Protein AF-T1B853-F1 (afdb_monomer_lite)

Structure (mmCIF, N/CA/C/O backbone):
data_AF-T1B853-F1
#
_entry.id   AF-T1B853-F1
#
loop_
_atom_site.group_PDB
_atom_site.id
_atom_site.type_symbol
_atom_site.label_atom_id
_atom_site.label_alt_id
_atom_site.label_comp_id
_atom_site.label_asym_id
_atom_site.label_entity_id
_atom_site.label_seq_id
_atom_site.pdbx_PDB_ins_code
_atom_site.Cartn_x
_atom_site.Cartn_y
_atom_site.Cartn_z
_atom_site.occupancy
_atom_site.B_iso_or_equiv
_atom_site.auth_seq_id
_atom_site.auth_comp_id
_atom_site.auth_asym_id
_atom_site.auth_atom_id
_atom_site.pdbx_PDB_model_num
ATOM 1 N N . MET A 1 1 ? -9.183 -13.934 27.604 1.00 48.56 1 MET A N 1
ATOM 2 C CA . MET A 1 1 ? -9.547 -12.765 26.771 1.00 48.56 1 MET A CA 1
ATOM 3 C C . MET A 1 1 ? -9.227 -11.512 27.561 1.00 48.56 1 MET A C 1
ATOM 5 O O . MET A 1 1 ? -9.842 -11.301 28.592 1.00 48.56 1 MET A O 1
ATOM 9 N N . ASN A 1 2 ? -8.220 -10.750 27.135 1.00 61.06 2 ASN A N 1
ATOM 10 C CA . ASN A 1 2 ? -7.788 -9.529 27.817 1.00 61.06 2 ASN A CA 1
ATOM 11 C C . ASN A 1 2 ? -8.451 -8.321 27.129 1.00 61.06 2 ASN A C 1
ATOM 13 O O . ASN A 1 2 ? -8.501 -8.289 25.899 1.00 61.06 2 ASN A O 1
ATOM 17 N N . ALA A 1 3 ? -8.981 -7.361 27.891 1.00 71.12 3 ALA A N 1
ATOM 18 C CA . ALA A 1 3 ? -9.712 -6.196 27.359 1.00 71.12 3 ALA A CA 1
ATOM 19 C C . ALA A 1 3 ? -8.814 -5.211 26.579 1.00 71.12 3 ALA A C 1
ATOM 21 O O . ALA A 1 3 ? -9.296 -4.339 25.854 1.00 71.12 3 ALA A O 1
ATOM 22 N N . VAL A 1 4 ? -7.498 -5.372 26.709 1.00 69.56 4 VAL A N 1
ATOM 23 C CA . VAL A 1 4 ? -6.486 -4.555 26.043 1.00 69.56 4 VAL A CA 1
ATOM 24 C C . VAL A 1 4 ? -6.562 -4.745 24.520 1.00 69.56 4 VAL A C 1
ATOM 26 O O . VAL A 1 4 ? -6.535 -5.867 24.012 1.00 69.56 4 VAL A O 1
ATOM 29 N N . GLY A 1 5 ? -6.666 -3.633 23.786 1.00 72.81 5 GLY A N 1
ATOM 30 C CA . GLY A 1 5 ? -6.620 -3.592 22.319 1.00 72.81 5 GLY A CA 1
ATOM 31 C C . GLY A 1 5 ? -7.967 -3.693 21.592 1.00 72.81 5 GLY A C 1
ATOM 32 O O . GLY A 1 5 ? -7.989 -3.591 20.369 1.00 72.81 5 GLY A O 1
ATOM 33 N N . GLN A 1 6 ? -9.103 -3.856 22.284 1.00 79.62 6 GLN A N 1
ATOM 34 C CA . GLN A 1 6 ? -10.415 -3.889 21.612 1.00 79.62 6 GLN A CA 1
ATOM 35 C C . GLN A 1 6 ? -10.807 -2.565 20.924 1.00 79.62 6 GLN A C 1
ATOM 37 O O . GLN A 1 6 ? -11.192 -2.617 19.753 1.00 79.62 6 GLN A O 1
ATOM 42 N N . PRO A 1 7 ? -10.670 -1.383 21.567 1.00 87.31 7 PRO A N 1
ATOM 43 C CA . PRO A 1 7 ? -10.973 -0.110 20.906 1.00 87.31 7 PRO A CA 1
ATOM 44 C C . PRO A 1 7 ? -10.060 0.160 19.704 1.00 87.31 7 PRO A C 1
ATOM 46 O O . PRO A 1 7 ? -10.496 0.689 18.680 1.00 87.31 7 PRO A O 1
ATOM 49 N N . GLU A 1 8 ? -8.797 -0.256 19.803 1.00 90.50 8 GLU A N 1
ATOM 50 C CA . GLU A 1 8 ? -7.825 -0.089 18.729 1.00 90.50 8 GLU A CA 1
ATOM 51 C C . GLU A 1 8 ? -8.113 -1.016 17.549 1.00 90.50 8 GLU A C 1
ATOM 53 O O . GLU A 1 8 ? -8.151 -0.544 16.417 1.00 90.50 8 GLU A O 1
ATOM 58 N N . ARG A 1 9 ? -8.446 -2.294 17.789 1.00 87.62 9 ARG A N 1
ATOM 59 C CA . ARG A 1 9 ? -8.894 -3.208 16.722 1.00 87.62 9 ARG A CA 1
ATOM 60 C C . ARG A 1 9 ? -10.133 -2.686 16.005 1.00 87.62 9 ARG A C 1
ATOM 62 O O . ARG A 1 9 ? -10.181 -2.716 14.779 1.00 87.62 9 ARG A O 1
ATOM 69 N N . LEU A 1 10 ? -11.115 -2.163 16.743 1.00 91.12 10 LEU A N 1
ATOM 70 C CA . LEU A 1 10 ? -12.309 -1.573 16.132 1.00 91.12 10 LEU A CA 1
ATOM 71 C C . LEU A 1 10 ? -11.949 -0.381 15.234 1.00 91.12 10 LEU A C 1
ATOM 73 O O . LEU A 1 10 ? -12.501 -0.224 14.146 1.00 91.12 10 LEU A O 1
ATOM 77 N N . THR A 1 11 ? -11.000 0.443 15.673 1.00 94.00 11 THR A N 1
ATOM 78 C CA . THR A 1 11 ? -10.497 1.577 14.892 1.00 94.00 11 THR A CA 1
ATOM 79 C C . THR A 1 11 ? -9.748 1.101 13.648 1.00 94.00 11 THR A C 1
ATOM 81 O O . THR A 1 11 ? -10.039 1.573 12.552 1.00 94.00 11 THR A O 1
ATOM 84 N N . GLN A 1 12 ? -8.866 0.106 13.781 1.00 92.25 12 GLN A N 1
ATOM 85 C CA . GLN A 1 12 ? -8.165 -0.519 12.657 1.00 92.25 12 GLN A CA 1
ATOM 86 C C . GLN A 1 12 ? -9.150 -1.089 11.625 1.00 92.25 12 GLN A C 1
ATOM 88 O O . GLN A 1 12 ? -8.968 -0.870 10.432 1.00 92.25 12 GLN A O 1
ATOM 93 N N . HIS A 1 13 ? -10.239 -1.735 12.058 1.00 93.19 13 HIS A N 1
ATOM 94 C CA . HIS A 1 13 ? -11.280 -2.243 11.154 1.00 93.19 13 HIS A CA 1
ATOM 95 C C . HIS A 1 13 ? -11.979 -1.120 10.376 1.00 93.19 13 HIS A C 1
ATOM 97 O O . HIS A 1 13 ? -12.204 -1.251 9.176 1.00 93.19 13 HIS A O 1
ATOM 103 N N . ARG A 1 14 ? -12.294 0.003 11.034 1.00 95.56 14 ARG A N 1
ATOM 104 C CA . ARG A 1 14 ? -12.905 1.169 10.370 1.00 95.56 14 ARG A CA 1
ATOM 105 C C . ARG A 1 14 ? -11.965 1.797 9.344 1.00 95.56 14 ARG A C 1
ATOM 107 O O . ARG A 1 14 ? -12.406 2.158 8.258 1.00 95.56 14 ARG A O 1
ATOM 114 N N . VAL A 1 15 ? -10.677 1.900 9.675 1.00 95.31 15 VAL A N 1
ATOM 115 C CA . VAL A 1 15 ? -9.651 2.384 8.742 1.00 95.31 15 VAL A CA 1
ATOM 116 C C . VAL A 1 15 ? -9.535 1.436 7.547 1.00 95.31 15 VAL A C 1
ATOM 118 O O . VAL A 1 15 ? -9.548 1.900 6.411 1.00 95.31 15 VAL A O 1
ATOM 121 N N . LEU A 1 16 ? -9.499 0.118 7.770 1.00 94.94 16 LEU A N 1
ATOM 122 C CA . LEU A 1 16 ? -9.462 -0.863 6.681 1.00 94.94 16 LEU A CA 1
ATOM 123 C C . LEU A 1 16 ? -10.664 -0.727 5.740 1.00 94.94 16 LEU A C 1
ATOM 125 O O . LEU A 1 16 ? -10.458 -0.652 4.531 1.00 94.94 16 LEU A O 1
ATOM 129 N N . ALA A 1 17 ? -11.881 -0.627 6.280 1.00 96.25 17 ALA A N 1
ATOM 130 C CA . ALA A 1 17 ? -13.093 -0.440 5.482 1.00 96.25 17 ALA A CA 1
ATOM 131 C C . ALA A 1 17 ? -13.038 0.852 4.648 1.00 96.25 17 ALA A C 1
ATOM 133 O O . ALA A 1 17 ? -13.298 0.827 3.450 1.00 96.25 17 ALA A O 1
ATOM 134 N N . LEU A 1 18 ? -12.605 1.975 5.237 1.00 97.25 18 LEU A N 1
ATOM 135 C CA . LEU A 1 18 ? -12.446 3.234 4.501 1.00 97.25 18 LEU A CA 1
ATOM 136 C C . LEU A 1 18 ? -11.484 3.085 3.312 1.00 97.25 18 LEU A C 1
ATOM 138 O O . LEU A 1 18 ? -11.794 3.508 2.200 1.00 97.25 18 LEU A O 1
ATOM 142 N N . PHE A 1 19 ? -10.309 2.496 3.532 1.00 97.25 19 PHE A N 1
ATOM 143 C CA . PHE A 1 19 ? -9.318 2.361 2.467 1.00 97.25 19 PHE A CA 1
ATOM 144 C C . PHE A 1 19 ? -9.758 1.368 1.388 1.00 97.25 19 PHE A C 1
ATOM 146 O O . PHE A 1 19 ? -9.572 1.646 0.205 1.00 97.25 19 PHE A O 1
ATOM 153 N N . CYS A 1 20 ? -10.346 0.235 1.766 1.00 96.88 20 CYS A N 1
ATOM 154 C CA . CYS A 1 20 ? -10.664 -0.831 0.817 1.00 96.88 20 CYS A CA 1
ATOM 155 C C . CYS A 1 20 ? -11.994 -0.596 0.108 1.00 96.88 20 CYS A C 1
ATOM 157 O O . CYS A 1 20 ? -12.039 -0.597 -1.121 1.00 96.88 20 CYS A O 1
ATOM 159 N N . ASP A 1 21 ? -13.052 -0.343 0.874 1.00 97.06 21 ASP A N 1
ATOM 160 C CA . ASP A 1 21 ? -14.420 -0.329 0.359 1.00 97.06 21 ASP A CA 1
ATOM 161 C C . ASP A 1 21 ? -14.756 1.024 -0.274 1.00 97.06 21 ASP A C 1
ATOM 163 O O . ASP A 1 21 ? -15.450 1.081 -1.288 1.00 97.06 21 ASP A O 1
ATOM 167 N N . THR A 1 22 ? -14.229 2.120 0.287 1.00 97.44 22 THR A N 1
ATOM 168 C CA . THR A 1 22 ? -14.519 3.477 -0.203 1.00 97.44 22 THR A CA 1
ATOM 169 C C . THR A 1 22 ? 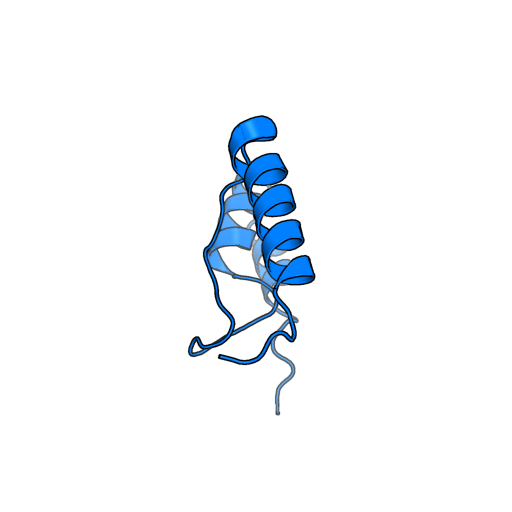-13.465 3.980 -1.182 1.00 97.44 22 THR A C 1
ATOM 171 O O . THR A 1 22 ? -13.801 4.530 -2.228 1.00 97.44 22 THR A O 1
ATOM 174 N N . LEU A 1 23 ? -12.181 3.831 -0.848 1.00 97.69 23 LEU A N 1
ATOM 175 C CA . LEU A 1 23 ? -11.088 4.389 -1.652 1.00 97.69 23 LEU A CA 1
ATOM 176 C C . LEU A 1 23 ? -10.511 3.394 -2.674 1.00 97.69 23 LEU A C 1
ATOM 178 O O . LEU A 1 23 ? -9.667 3.776 -3.486 1.00 97.69 23 LEU A O 1
ATOM 182 N N . GLY A 1 24 ? -10.952 2.132 -2.653 1.00 95.81 24 GLY A N 1
ATOM 183 C CA . GLY A 1 24 ? -10.548 1.112 -3.623 1.00 95.81 24 GLY A CA 1
ATOM 184 C C . GLY A 1 24 ? -9.100 0.637 -3.475 1.00 95.81 24 GLY A C 1
ATOM 185 O O . GLY A 1 24 ? -8.513 0.126 -4.433 1.00 95.81 24 GLY A O 1
ATOM 186 N N . TYR A 1 25 ? -8.486 0.813 -2.301 1.00 95.62 25 TYR A N 1
ATOM 187 C CA . TYR A 1 25 ? -7.164 0.259 -2.031 1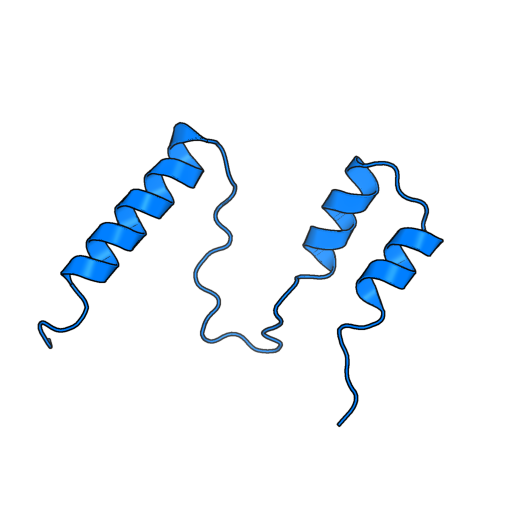.00 95.62 25 TYR A CA 1
ATOM 188 C C . TYR A 1 25 ? -7.242 -1.256 -1.879 1.00 95.62 25 TYR A C 1
ATOM 190 O O . TYR A 1 25 ? -8.155 -1.819 -1.282 1.00 95.62 25 TYR A O 1
ATOM 198 N N . ARG A 1 26 ? -6.215 -1.939 -2.381 1.00 93.00 26 ARG A N 1
ATOM 199 C CA . ARG A 1 26 ? -6.066 -3.376 -2.180 1.00 93.00 26 ARG A CA 1
ATOM 200 C C . ARG A 1 26 ? -5.532 -3.648 -0.776 1.00 93.00 26 ARG A C 1
ATOM 202 O O . ARG A 1 26 ? -4.390 -3.297 -0.482 1.00 93.00 26 ARG A O 1
ATOM 209 N N . TYR A 1 27 ? -6.304 -4.355 0.043 1.00 92.00 27 TYR A N 1
ATOM 210 C CA . TYR A 1 27 ? -5.790 -4.931 1.282 1.00 92.00 27 TYR A CA 1
ATOM 211 C C . TYR A 1 27 ? -4.805 -6.068 0.985 1.00 92.00 27 TYR A C 1
ATOM 213 O O . TYR A 1 27 ? -5.090 -6.955 0.178 1.00 92.00 27 TYR A O 1
ATOM 221 N N . LEU A 1 28 ? -3.636 -6.039 1.628 1.00 88.94 28 LEU A N 1
ATOM 222 C CA . LEU A 1 28 ? -2.577 -7.039 1.439 1.00 88.94 28 LEU A CA 1
ATOM 223 C C . LEU A 1 28 ? -2.613 -8.170 2.480 1.00 88.94 28 LEU A C 1
ATOM 225 O O . LEU A 1 28 ? -1.910 -9.165 2.320 1.00 88.94 28 LEU A O 1
ATOM 229 N N . GLY A 1 29 ? -3.470 -8.057 3.498 1.00 87.75 29 GLY A N 1
ATOM 230 C CA . GLY A 1 29 ? -3.556 -9.009 4.604 1.00 87.75 29 GLY A CA 1
ATOM 231 C C . GLY A 1 29 ? -2.728 -8.592 5.822 1.00 8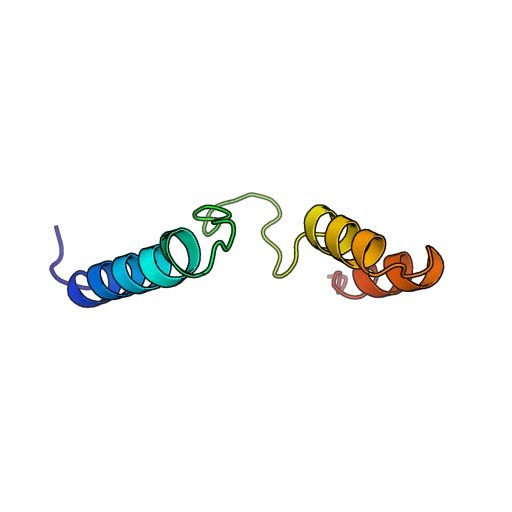7.75 29 GLY A C 1
ATOM 232 O O . GLY A 1 29 ? -2.128 -7.518 5.859 1.00 87.75 29 GLY A O 1
ATOM 233 N N . ASN A 1 30 ? -2.722 -9.452 6.840 1.00 84.56 30 ASN A N 1
ATOM 234 C CA . ASN A 1 30 ? -1.872 -9.310 8.019 1.00 84.56 30 ASN A CA 1
ATOM 235 C C . ASN A 1 30 ? -0.541 -10.038 7.781 1.00 84.56 30 ASN A C 1
ATOM 237 O O . ASN A 1 30 ? -0.533 -11.246 7.556 1.00 84.56 30 ASN 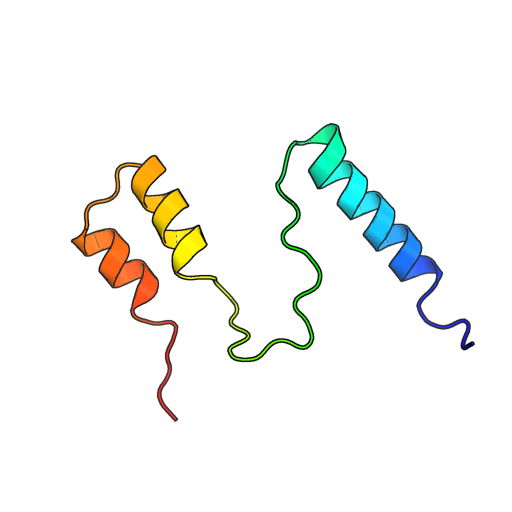A O 1
ATOM 241 N N . TRP A 1 31 ? 0.569 -9.301 7.825 1.00 85.31 31 TRP A N 1
ATOM 242 C CA . TRP A 1 31 ? 1.916 -9.795 7.514 1.00 85.31 31 TRP A CA 1
ATOM 243 C C . TRP A 1 31 ? 2.867 -9.807 8.715 1.00 85.31 31 TRP A C 1
ATOM 245 O O . TRP A 1 31 ? 4.076 -9.915 8.527 1.00 85.31 31 TRP A O 1
ATOM 255 N N . ILE A 1 32 ? 2.338 -9.699 9.938 1.00 79.50 32 ILE A N 1
ATOM 256 C CA . ILE A 1 32 ? 3.148 -9.612 11.163 1.00 79.50 32 ILE A CA 1
ATOM 257 C C . ILE A 1 32 ? 4.077 -10.833 11.325 1.00 79.50 32 ILE A C 1
ATOM 259 O O . ILE A 1 32 ? 5.246 -10.649 11.650 1.00 79.50 32 ILE A O 1
ATOM 263 N N . ASP A 1 33 ? 3.611 -12.044 10.995 1.00 79.62 33 ASP A N 1
ATOM 264 C CA . ASP A 1 33 ? 4.316 -13.301 11.311 1.00 79.62 33 ASP A CA 1
ATOM 265 C C . ASP A 1 33 ? 4.815 -14.094 10.082 1.00 79.62 33 ASP A C 1
ATOM 267 O O . ASP A 1 33 ? 4.784 -15.326 10.070 1.00 79.62 33 ASP A O 1
ATOM 271 N N . ARG A 1 34 ? 5.272 -13.429 9.010 1.00 81.19 34 ARG A N 1
ATOM 272 C CA . ARG A 1 34 ? 5.742 -14.128 7.791 1.00 81.19 34 ARG A CA 1
ATOM 273 C C . ARG A 1 34 ? 7.266 -14.232 7.682 1.00 81.19 34 ARG A C 1
ATOM 275 O O . ARG A 1 34 ? 8.004 -13.317 8.043 1.00 81.19 34 ARG A O 1
ATOM 282 N N . ALA A 1 35 ? 7.736 -15.321 7.080 1.00 78.94 35 ALA A N 1
ATOM 283 C CA . ALA A 1 35 ? 9.135 -15.464 6.691 1.00 78.94 35 ALA A CA 1
ATOM 284 C C . ALA A 1 35 ? 9.509 -14.431 5.611 1.00 78.94 35 ALA A C 1
ATOM 286 O O . ALA A 1 35 ? 8.756 -14.225 4.660 1.00 78.94 35 ALA A O 1
ATOM 287 N N . GLY A 1 36 ? 10.671 -13.786 5.758 1.00 77.31 36 GLY A N 1
ATOM 288 C CA . GLY A 1 36 ? 11.123 -12.743 4.829 1.00 77.31 36 GLY A CA 1
ATOM 289 C C . GLY A 1 36 ? 10.337 -11.433 4.936 1.00 77.31 36 GLY A C 1
ATOM 290 O O . GLY A 1 36 ? 10.237 -10.710 3.948 1.00 77.31 36 GLY A O 1
ATOM 291 N N . ASN A 1 37 ? 9.759 -11.135 6.107 1.00 79.50 37 ASN A N 1
ATOM 292 C CA . ASN A 1 37 ? 9.047 -9.883 6.326 1.00 79.50 37 ASN A CA 1
ATOM 293 C C . ASN A 1 37 ? 9.981 -8.686 6.108 1.00 79.50 37 ASN A C 1
ATOM 295 O O . ASN A 1 37 ? 10.981 -8.533 6.807 1.00 79.50 37 ASN A O 1
ATOM 299 N N . ASN A 1 38 ? 9.643 -7.850 5.134 1.00 79.81 38 ASN A N 1
ATOM 300 C CA . ASN A 1 38 ? 10.375 -6.638 4.816 1.00 79.81 38 ASN A CA 1
ATOM 301 C C . ASN A 1 38 ? 9.406 -5.454 4.738 1.00 79.81 38 ASN A C 1
ATOM 303 O O . ASN A 1 38 ? 8.194 -5.632 4.594 1.00 79.81 38 ASN A O 1
ATOM 307 N N . ASN A 1 39 ? 9.946 -4.242 4.821 1.00 81.12 39 ASN A N 1
ATOM 308 C CA . ASN A 1 39 ? 9.154 -3.014 4.797 1.00 81.12 39 ASN A CA 1
ATOM 309 C C . ASN A 1 39 ? 8.513 -2.756 3.426 1.00 81.12 39 ASN A C 1
ATOM 311 O O . ASN A 1 39 ? 7.483 -2.086 3.345 1.00 81.12 39 ASN A O 1
ATOM 315 N N . VAL A 1 40 ? 9.112 -3.270 2.3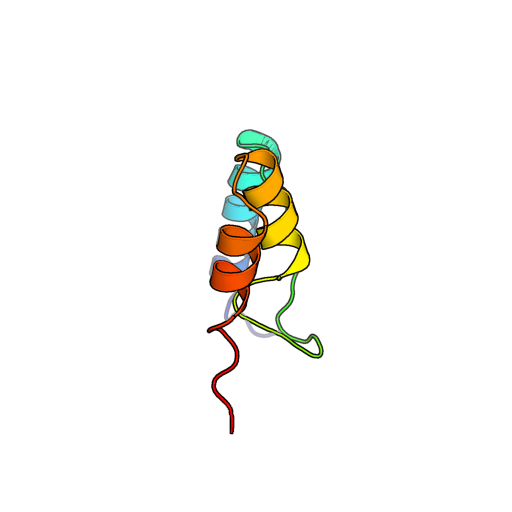46 1.00 83.88 40 VAL A N 1
ATOM 316 C CA . VAL A 1 40 ? 8.588 -3.150 0.984 1.00 83.88 40 VAL A CA 1
ATOM 317 C C . VAL A 1 40 ? 8.660 -4.490 0.263 1.00 83.88 40 VAL A C 1
ATOM 319 O O . VAL A 1 40 ? 9.666 -5.192 0.311 1.00 83.88 40 VAL A O 1
ATOM 322 N N . GLU A 1 41 ? 7.592 -4.802 -0.469 1.00 87.81 41 GLU A N 1
ATOM 323 C CA . GLU A 1 41 ? 7.545 -5.964 -1.348 1.00 87.81 41 GLU A CA 1
ATOM 324 C C . GLU A 1 41 ? 8.101 -5.638 -2.724 1.00 87.81 41 GLU A C 1
ATOM 326 O O . GLU A 1 41 ? 7.493 -4.878 -3.488 1.00 87.81 41 GLU A O 1
ATOM 331 N N . ASP A 1 42 ? 9.194 -6.299 -3.088 1.00 88.75 42 ASP A N 1
ATOM 332 C CA . ASP A 1 42 ? 9.836 -6.127 -4.390 1.00 88.75 42 ASP A CA 1
ATOM 333 C C . ASP A 1 42 ? 8.863 -6.327 -5.556 1.00 88.75 42 ASP A C 1
ATOM 335 O O . ASP A 1 42 ? 8.870 -5.553 -6.517 1.00 88.75 42 ASP A O 1
ATOM 339 N N . SER A 1 43 ? 7.993 -7.337 -5.484 1.00 90.06 43 SER A N 1
ATOM 340 C CA . SER A 1 43 ? 7.037 -7.647 -6.553 1.00 90.06 43 SER A CA 1
ATOM 341 C C . SER A 1 43 ? 5.992 -6.540 -6.737 1.00 90.06 43 SER A C 1
ATOM 343 O O . SER A 1 43 ? 5.737 -6.114 -7.868 1.00 90.06 43 SER A O 1
ATOM 345 N N . LEU A 1 44 ? 5.435 -6.014 -5.641 1.00 92.19 44 LEU A N 1
ATOM 346 C CA . LEU A 1 44 ? 4.450 -4.931 -5.679 1.00 92.19 44 LEU A CA 1
ATOM 347 C C . LEU A 1 44 ? 5.087 -3.606 -6.109 1.00 92.19 44 LEU A C 1
ATOM 349 O O . LEU A 1 44 ? 4.528 -2.916 -6.965 1.00 92.19 44 LEU A O 1
ATOM 353 N N . LEU A 1 45 ? 6.270 -3.279 -5.574 1.00 92.81 45 LEU A N 1
ATOM 354 C CA . LEU A 1 45 ? 7.028 -2.084 -5.953 1.00 92.81 45 LEU A CA 1
ATOM 355 C C . LEU A 1 45 ? 7.328 -2.089 -7.455 1.00 92.81 45 LEU A C 1
ATOM 357 O O . LEU A 1 45 ? 7.136 -1.092 -8.148 1.00 92.81 45 LEU A O 1
ATOM 361 N N . THR A 1 46 ? 7.725 -3.241 -7.982 1.00 94.44 46 THR A N 1
ATOM 362 C CA . THR A 1 46 ? 8.007 -3.421 -9.409 1.00 94.44 46 THR A CA 1
ATOM 363 C C . THR A 1 46 ? 6.800 -3.174 -10.277 1.00 94.44 46 THR A C 1
ATOM 365 O O . THR A 1 46 ? 6.881 -2.380 -11.212 1.00 94.44 46 THR A O 1
ATOM 368 N N . ALA A 1 47 ? 5.691 -3.855 -9.985 1.00 95.00 47 ALA A N 1
ATOM 369 C CA . ALA A 1 47 ? 4.476 -3.729 -10.775 1.00 95.00 47 ALA A CA 1
ATOM 370 C C . ALA A 1 47 ? 3.982 -2.274 -10.776 1.00 95.00 47 ALA A C 1
ATOM 372 O O . ALA A 1 47 ? 3.542 -1.750 -11.803 1.00 95.00 47 ALA A O 1
ATOM 373 N N . TRP A 1 48 ? 4.109 -1.588 -9.635 1.00 94.94 48 TRP A N 1
ATOM 374 C CA . TRP A 1 48 ? 3.788 -0.171 -9.526 1.00 94.94 48 TRP A CA 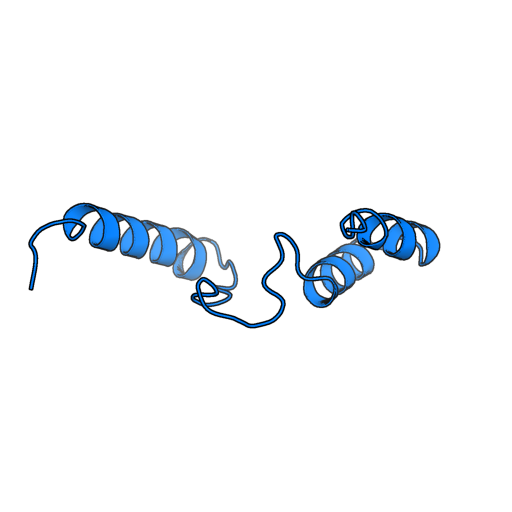1
ATOM 375 C C . TRP A 1 48 ? 4.713 0.711 -10.380 1.00 94.94 48 TRP A C 1
ATOM 377 O O . TRP A 1 48 ? 4.214 1.525 -11.160 1.00 94.94 48 TRP A O 1
ATOM 387 N N . LEU A 1 49 ? 6.036 0.524 -10.299 1.00 96.38 49 LEU A N 1
ATOM 388 C CA . LEU A 1 49 ? 7.011 1.306 -11.070 1.00 96.38 49 LEU A CA 1
ATOM 389 C C . LEU A 1 49 ? 6.891 1.068 -12.585 1.00 96.38 49 LEU A C 1
ATOM 391 O O . LEU A 1 49 ? 6.972 2.013 -13.371 1.00 96.38 49 LEU A O 1
ATOM 395 N N . GLN A 1 50 ? 6.630 -0.171 -13.007 1.00 97.00 50 GLN A N 1
ATOM 396 C CA . GLN A 1 50 ? 6.373 -0.510 -14.410 1.00 97.00 50 GLN A CA 1
ATOM 397 C C . GLN A 1 50 ? 5.137 0.219 -14.944 1.00 97.00 50 GLN A C 1
ATOM 399 O O . GLN A 1 50 ? 5.183 0.822 -16.017 1.00 97.00 50 GLN A O 1
ATOM 404 N N . ARG A 1 51 ? 4.043 0.241 -14.171 1.00 96.75 51 ARG A N 1
ATOM 405 C CA . ARG A 1 51 ? 2.821 0.980 -14.530 1.00 96.75 51 ARG A CA 1
ATOM 406 C C . ARG A 1 51 ? 3.054 2.490 -14.627 1.00 96.75 51 ARG A C 1
ATOM 408 O O . ARG A 1 51 ? 2.380 3.164 -15.400 1.00 96.75 51 ARG A O 1
ATOM 415 N N . ARG A 1 52 ? 4.032 3.012 -13.885 1.00 97.19 52 ARG A N 1
ATOM 416 C CA . ARG A 1 52 ? 4.502 4.405 -13.948 1.00 97.19 52 ARG A CA 1
ATOM 417 C C . ARG A 1 52 ? 5.524 4.669 -15.066 1.00 97.19 52 ARG A C 1
ATOM 419 O O . ARG A 1 52 ? 5.976 5.800 -15.182 1.00 97.19 52 ARG A O 1
ATOM 426 N N . ARG A 1 53 ? 5.837 3.675 -15.911 1.00 97.62 53 ARG A N 1
ATOM 427 C CA . ARG A 1 53 ? 6.772 3.769 -17.053 1.00 97.62 53 ARG A CA 1
ATOM 428 C C . ARG A 1 53 ? 8.234 4.032 -16.659 1.00 97.62 53 ARG A C 1
ATOM 430 O O . ARG A 1 53 ? 8.989 4.586 -17.453 1.00 97.62 53 ARG A O 1
ATOM 437 N N . HIS A 1 54 ? 8.653 3.614 -15.464 1.00 97.56 54 HIS A N 1
ATOM 438 C CA . HIS A 1 54 ? 10.068 3.669 -15.090 1.00 97.56 54 HIS A CA 1
ATOM 439 C C . HIS A 1 54 ? 10.921 2.704 -15.920 1.00 97.56 54 HIS A C 1
ATOM 441 O O . HIS A 1 54 ? 10.462 1.629 -16.316 1.00 97.56 54 HIS A O 1
ATOM 447 N N . SER A 1 55 ? 12.182 3.077 -16.152 1.00 97.19 55 SER A N 1
ATOM 448 C CA . SER A 1 55 ? 13.137 2.219 -16.857 1.00 97.19 55 SER A CA 1
ATOM 449 C C . SER A 1 55 ? 13.558 1.026 -15.997 1.00 97.19 55 SER A C 1
ATOM 451 O O . SER A 1 55 ? 13.507 1.071 -14.766 1.00 97.19 55 SER A O 1
ATOM 453 N N . ALA A 1 56 ? 14.039 -0.042 -16.639 1.00 94.44 56 ALA A N 1
ATOM 454 C CA . ALA A 1 56 ? 14.555 -1.212 -15.929 1.00 94.44 56 ALA A CA 1
ATOM 455 C C . ALA A 1 56 ? 15.676 -0.847 -14.935 1.00 94.44 56 ALA A C 1
ATOM 457 O O . ALA A 1 56 ? 15.698 -1.370 -13.825 1.00 94.44 56 ALA A O 1
ATOM 458 N N . ALA A 1 57 ? 16.547 0.106 -15.290 1.00 94.88 57 ALA A N 1
ATOM 459 C CA . ALA A 1 57 ? 17.611 0.593 -14.412 1.00 94.88 57 ALA A CA 1
ATOM 460 C C . ALA A 1 57 ? 17.067 1.327 -13.172 1.00 94.88 57 ALA A C 1
ATOM 462 O O . ALA A 1 57 ? 17.553 1.118 -12.064 1.00 94.88 57 ALA A O 1
ATOM 463 N N . GLN A 1 58 ? 16.025 2.149 -13.330 1.00 94.38 58 GLN A N 1
ATOM 464 C CA . GLN A 1 58 ? 15.371 2.818 -12.199 1.00 94.38 58 GLN A CA 1
ATOM 465 C C . GLN A 1 58 ? 14.678 1.813 -11.273 1.00 94.38 58 GLN A C 1
ATOM 467 O O . GLN A 1 58 ? 14.787 1.926 -10.055 1.00 94.38 58 GLN A O 1
ATOM 472 N N . ILE A 1 59 ? 14.003 0.812 -11.846 1.00 94.19 59 ILE A N 1
ATOM 473 C CA . ILE A 1 59 ? 13.358 -0.263 -11.082 1.00 94.19 59 ILE A CA 1
ATOM 474 C C . ILE A 1 59 ? 14.400 -1.063 -10.299 1.00 94.19 59 ILE A C 1
ATOM 476 O O . ILE A 1 59 ? 14.197 -1.333 -9.119 1.00 94.19 59 ILE A O 1
ATOM 480 N N . TRP A 1 60 ? 15.520 -1.410 -10.934 1.00 90.31 60 TRP A N 1
ATOM 481 C CA . TRP A 1 60 ? 16.628 -2.108 -10.288 1.00 90.31 60 TRP A CA 1
ATOM 482 C C . TRP A 1 60 ? 17.169 -1.325 -9.087 1.00 90.31 60 TRP A C 1
ATOM 484 O O . TRP A 1 60 ? 17.205 -1.847 -7.973 1.00 90.31 60 TRP A O 1
ATOM 494 N N . ASN A 1 61 ? 17.494 -0.047 -9.286 1.00 91.06 61 ASN A N 1
ATOM 495 C CA . ASN A 1 61 ? 18.028 0.808 -8.228 1.00 91.06 61 ASN A CA 1
ATOM 496 C C . ASN A 1 61 ? 17.038 1.009 -7.073 1.00 91.06 61 ASN A C 1
ATOM 498 O O . ASN A 1 61 ? 17.460 1.087 -5.926 1.00 91.06 61 ASN A O 1
ATOM 502 N N . ALA A 1 62 ? 15.731 1.057 -7.347 1.00 87.44 62 ALA A N 1
ATOM 503 C CA . ALA A 1 62 ? 14.708 1.195 -6.310 1.00 87.44 62 ALA A CA 1
ATOM 504 C C . ALA A 1 62 ? 14.592 -0.044 -5.402 1.00 87.44 62 ALA A C 1
ATOM 506 O O . ALA A 1 62 ? 14.220 0.094 -4.238 1.00 87.44 62 ALA A O 1
ATOM 507 N N . ARG A 1 63 ? 14.921 -1.242 -5.908 1.00 83.06 63 ARG A N 1
ATOM 508 C CA . ARG A 1 63 ? 14.965 -2.480 -5.107 1.00 83.06 63 ARG A CA 1
ATOM 509 C C . ARG A 1 63 ? 16.294 -2.668 -4.366 1.00 83.06 63 ARG A C 1
ATOM 511 O O . ARG A 1 63 ? 16.340 -3.336 -3.338 1.00 83.06 63 ARG A O 1
ATOM 518 N N . ALA A 1 64 ? 17.383 -2.110 -4.895 1.00 68.38 64 ALA A N 1
ATOM 519 C CA . ALA A 1 64 ? 18.741 -2.474 -4.498 1.00 68.38 64 ALA A CA 1
ATOM 520 C C . ALA A 1 64 ? 19.153 -2.127 -3.042 1.00 68.38 64 ALA A C 1
ATOM 522 O O . ALA A 1 64 ? 19.898 -2.926 -2.476 1.00 68.38 64 ALA A O 1
ATOM 523 N N . PRO A 1 65 ? 18.707 -1.033 -2.378 1.00 58.91 65 PRO A N 1
ATOM 524 C CA . PRO A 1 65 ? 19.267 -0.672 -1.072 1.00 58.91 65 PRO A CA 1
ATOM 525 C C . PRO A 1 65 ? 18.399 -1.019 0.153 1.00 58.91 65 PRO A C 1
ATOM 527 O O . PRO A 1 65 ? 18.602 -0.428 1.207 1.00 58.91 65 PRO A O 1
ATOM 530 N N . GLN A 1 66 ? 17.467 -1.981 0.089 1.00 54.03 66 GLN A N 1
ATOM 531 C CA . GLN A 1 66 ? 16.768 -2.458 1.308 1.00 54.03 66 GLN A CA 1
ATOM 532 C C . GLN A 1 66 ? 17.425 -3.672 1.982 1.00 54.03 66 GLN A C 1
ATOM 534 O O . GLN A 1 66 ? 16.919 -4.178 2.980 1.00 54.03 66 GLN A O 1
ATOM 539 N N . ARG A 1 67 ? 18.571 -4.134 1.474 1.00 55.22 67 ARG A N 1
ATOM 540 C CA . ARG A 1 67 ? 19.363 -5.213 2.075 1.00 55.22 67 ARG A CA 1
ATOM 541 C C . ARG A 1 67 ? 20.655 -4.627 2.630 1.00 55.22 67 ARG A C 1
ATOM 543 O O . ARG A 1 67 ? 21.704 -4.735 2.005 1.00 55.22 67 ARG A O 1
ATOM 550 N N . VAL A 1 68 ? 20.574 -3.986 3.795 1.00 42.53 68 VAL A N 1
ATOM 551 C CA . VAL A 1 68 ? 21.769 -3.846 4.636 1.00 42.53 68 VAL A CA 1
ATOM 552 C C . VAL A 1 68 ? 22.205 -5.264 4.985 1.00 42.53 68 VAL A C 1
ATOM 554 O O . VAL A 1 68 ? 21.448 -6.024 5.585 1.00 42.53 68 VAL A O 1
ATOM 557 N N . ALA A 1 69 ? 23.393 -5.626 4.510 1.00 41.84 69 ALA A N 1
ATOM 558 C CA . ALA A 1 69 ? 24.102 -6.813 4.939 1.00 41.84 69 ALA A CA 1
ATOM 559 C C . ALA A 1 69 ? 24.355 -6.720 6.451 1.00 41.84 69 ALA A C 1
ATOM 561 O O . ALA A 1 69 ? 24.923 -5.732 6.922 1.00 41.84 69 ALA A O 1
ATOM 562 N N . LEU A 1 70 ? 23.919 -7.745 7.179 1.00 39.34 70 LEU A N 1
ATOM 563 C CA . LEU A 1 70 ? 24.642 -8.249 8.341 1.00 39.34 70 LEU A CA 1
ATOM 564 C C . LEU A 1 70 ? 25.404 -9.489 7.879 1.00 39.34 70 LEU A C 1
ATOM 566 O O . LEU A 1 70 ? 24.786 -10.287 7.134 1.00 39.34 70 LEU A O 1
#

pLDDT: mean 85.06, std 14.74, range [39.34, 97.69]

Sequence (70 aa):
MNAVGQPERLTQHRVLALFCDTLGYRYLGNWIDRAGNNNVEDSLLTAWLQRRRHSAAQIWNARAPQRVAL

Organism: NCBI:txid410659

Secondary structure (DSSP, 8-state):
--STTHHHHHHHHHHHHIIIIIT-PPP----TT-TT--SS-HHHHHHHHHHTT--HHHHHHHHGGG----

Foldseek 3Di:
DDPPCPVVVVVVVVVVCCCCVPVPDDDPDDDPDDDPDFPDDLVVLLVVVVVVVDDPVVSCVVPPPRDDDD

Radius of gyration: 16.85 Å; chains: 1; bounding box: 39×20×45 Å